Protein AF-A0A811UBN7-F1 (afdb_monomer_lite)

Structure (mmCIF, N/CA/C/O backbone):
data_AF-A0A811UBN7-F1
#
_entry.id   AF-A0A811UBN7-F1
#
loop_
_atom_site.group_PDB
_atom_site.id
_atom_site.type_symbol
_atom_site.label_atom_id
_atom_site.label_alt_id
_atom_site.label_comp_id
_atom_site.label_asym_id
_atom_site.label_entity_id
_atom_site.label_seq_id
_atom_site.pdbx_PDB_ins_code
_atom_site.Cartn_x
_atom_site.Cartn_y
_atom_site.Cartn_z
_atom_site.occupancy
_atom_site.B_iso_or_equiv
_atom_site.auth_seq_id
_atom_site.auth_comp_id
_atom_site.auth_asym_id
_atom_site.auth_atom_id
_atom_site.pdbx_PDB_model_num
ATOM 1 N N . MET A 1 1 ? 24.253 -2.914 -34.492 1.00 40.72 1 MET A N 1
ATOM 2 C CA . MET A 1 1 ? 24.224 -1.951 -33.372 1.00 40.72 1 MET A CA 1
ATOM 3 C C . MET A 1 1 ? 22.859 -1.283 -33.418 1.00 40.72 1 MET A C 1
ATOM 5 O O . MET A 1 1 ? 22.577 -0.615 -34.401 1.00 40.72 1 MET A O 1
ATOM 9 N N . ILE A 1 2 ? 21.964 -1.591 -32.477 1.00 51.06 2 ILE A N 1
ATOM 10 C CA . ILE A 1 2 ? 20.629 -0.973 -32.440 1.00 51.06 2 ILE A CA 1
ATOM 11 C C . ILE A 1 2 ? 20.804 0.395 -31.781 1.00 51.06 2 ILE A C 1
ATOM 13 O O . ILE A 1 2 ? 21.194 0.463 -30.619 1.00 51.06 2 ILE A O 1
ATOM 17 N N . PHE A 1 3 ? 20.575 1.473 -32.530 1.00 55.91 3 PHE A N 1
ATOM 18 C CA . PHE A 1 3 ? 20.553 2.825 -31.979 1.00 55.91 3 PHE A CA 1
ATOM 19 C C . PHE A 1 3 ? 19.233 3.009 -31.228 1.00 55.91 3 PHE A C 1
ATOM 21 O O . PHE A 1 3 ? 18.173 3.148 -31.834 1.00 55.91 3 PHE A O 1
ATOM 28 N N . VAL A 1 4 ? 19.292 2.937 -29.902 1.00 64.94 4 VAL A N 1
ATOM 29 C CA . VAL A 1 4 ? 18.166 3.270 -29.028 1.00 64.94 4 VAL A CA 1
ATOM 30 C C . VAL A 1 4 ? 18.134 4.793 -28.915 1.00 64.94 4 VAL A C 1
ATOM 32 O O . VAL A 1 4 ? 19.138 5.390 -28.539 1.00 64.94 4 VAL A O 1
ATOM 35 N N . SER A 1 5 ? 17.021 5.434 -29.279 1.00 78.81 5 SER A N 1
ATOM 36 C CA . SER A 1 5 ? 16.855 6.874 -29.059 1.00 78.81 5 SER A CA 1
ATOM 37 C C . SER A 1 5 ? 16.826 7.185 -27.559 1.00 78.81 5 SER A C 1
ATOM 39 O O . SER A 1 5 ? 16.357 6.368 -26.765 1.00 78.81 5 SER A O 1
ATOM 41 N N . ASP A 1 6 ? 17.246 8.387 -27.161 1.00 76.81 6 ASP A N 1
ATOM 42 C CA . ASP A 1 6 ? 17.229 8.812 -25.750 1.00 76.81 6 ASP A CA 1
ATOM 43 C C . ASP A 1 6 ? 15.834 8.684 -25.108 1.00 76.81 6 ASP A C 1
ATOM 45 O O . ASP A 1 6 ? 15.702 8.337 -23.934 1.00 76.81 6 ASP A O 1
ATOM 49 N N . SER A 1 7 ? 14.773 8.874 -25.900 1.00 78.06 7 SER A N 1
ATOM 50 C CA . SER A 1 7 ? 13.384 8.656 -25.482 1.00 78.06 7 SER A CA 1
ATOM 51 C C . SER A 1 7 ? 13.083 7.201 -25.108 1.00 78.06 7 SER A C 1
ATOM 53 O O . SER A 1 7 ? 12.409 6.946 -24.109 1.00 78.06 7 SER A O 1
ATOM 55 N N . ASN A 1 8 ? 13.605 6.241 -25.873 1.00 84.12 8 ASN A N 1
ATOM 56 C CA . ASN A 1 8 ? 13.427 4.817 -25.605 1.00 84.12 8 ASN A CA 1
ATOM 57 C C . ASN A 1 8 ? 14.205 4.408 -24.350 1.00 84.12 8 ASN A C 1
ATOM 59 O O . ASN A 1 8 ? 13.696 3.636 -23.538 1.00 84.12 8 ASN A O 1
ATOM 63 N N . LEU A 1 9 ? 15.400 4.974 -24.150 1.00 87.69 9 LEU A N 1
ATOM 64 C CA . LEU A 1 9 ? 16.196 4.731 -22.950 1.00 87.69 9 LEU A CA 1
ATOM 65 C C . LEU A 1 9 ? 15.489 5.253 -21.688 1.00 87.69 9 LEU A C 1
ATOM 67 O O . LEU A 1 9 ? 15.411 4.533 -20.693 1.00 87.69 9 LEU A O 1
ATOM 71 N N . LEU A 1 10 ? 14.912 6.459 -21.738 1.00 88.62 10 LEU A N 1
ATOM 72 C CA . LEU A 1 10 ? 14.117 7.006 -20.634 1.00 88.62 10 LEU A CA 1
ATOM 73 C C . LEU A 1 10 ? 12.877 6.146 -20.347 1.00 88.62 10 LEU A C 1
ATOM 75 O O . LEU A 1 10 ? 12.602 5.833 -19.189 1.00 88.62 10 LEU A O 1
ATOM 79 N N . GLY A 1 11 ? 12.152 5.722 -21.386 1.00 88.44 11 GLY A N 1
ATOM 80 C CA . GLY A 1 11 ? 11.001 4.827 -21.241 1.00 88.44 11 GLY A CA 1
ATOM 81 C C . GLY A 1 11 ? 11.372 3.511 -20.552 1.00 88.44 11 GLY A C 1
ATOM 82 O O . GLY A 1 11 ? 10.707 3.101 -19.601 1.00 88.44 11 GLY A O 1
ATOM 83 N N . MET A 1 12 ? 12.486 2.893 -20.956 1.00 92.00 12 MET A N 1
ATOM 84 C CA . MET A 1 12 ? 13.009 1.683 -20.315 1.00 92.00 12 MET A CA 1
ATOM 85 C C . MET A 1 12 ? 13.382 1.916 -18.849 1.00 92.00 12 MET A C 1
ATOM 87 O O . MET A 1 12 ? 13.032 1.102 -18.000 1.00 92.00 12 MET A O 1
ATOM 91 N N . GLN A 1 13 ? 14.042 3.029 -18.523 1.00 90.94 13 GLN A N 1
ATOM 92 C CA . GLN A 1 13 ? 14.375 3.362 -17.133 1.00 90.94 13 GLN A CA 1
ATOM 93 C C . GLN A 1 13 ? 13.121 3.537 -16.268 1.00 90.94 13 GLN A C 1
ATOM 95 O O . GLN A 1 13 ? 13.092 3.080 -15.125 1.00 90.94 13 GLN A O 1
ATOM 100 N N . ILE A 1 14 ? 12.072 4.166 -16.812 1.00 88.50 14 ILE A N 1
ATOM 101 C CA . ILE A 1 14 ? 10.784 4.331 -16.127 1.00 88.50 14 ILE A CA 1
ATOM 102 C C . ILE A 1 14 ? 10.096 2.980 -15.906 1.00 88.50 14 ILE A C 1
ATOM 104 O O . ILE A 1 14 ? 9.519 2.769 -14.843 1.00 88.50 14 ILE A O 1
ATOM 108 N N . LEU A 1 15 ? 10.163 2.065 -16.871 1.00 89.69 15 LEU A N 1
ATOM 109 C CA . LEU A 1 15 ? 9.613 0.719 -16.713 1.00 89.69 15 LEU A CA 1
ATOM 110 C C . LEU A 1 15 ? 10.376 -0.063 -15.640 1.00 89.69 15 LEU A C 1
ATOM 112 O O . LEU A 1 15 ? 9.769 -0.536 -14.684 1.00 89.69 15 LEU A O 1
ATOM 116 N N . ILE A 1 16 ? 11.706 -0.128 -15.751 1.00 92.62 16 ILE A N 1
ATOM 117 C CA . ILE A 1 16 ? 12.562 -0.907 -14.845 1.00 92.62 16 ILE A CA 1
ATOM 118 C C . ILE A 1 16 ? 12.393 -0.453 -13.392 1.00 92.62 16 ILE A C 1
ATOM 120 O O . ILE A 1 16 ? 12.279 -1.291 -12.504 1.00 92.62 16 ILE A O 1
ATOM 124 N N . ARG A 1 17 ? 12.319 0.859 -13.124 1.00 91.38 17 ARG A N 1
ATOM 125 C CA . ARG A 1 17 ? 12.164 1.353 -11.743 1.00 91.38 17 ARG A CA 1
ATOM 126 C C . ARG A 1 17 ? 10.806 1.027 -11.110 1.00 91.38 17 ARG A C 1
ATOM 128 O O . ARG A 1 17 ? 10.686 1.146 -9.894 1.00 91.38 17 ARG A O 1
ATOM 135 N N . ASN A 1 18 ? 9.797 0.693 -11.913 1.00 90.88 18 ASN A N 1
ATOM 136 C CA . ASN A 1 18 ? 8.452 0.353 -11.448 1.00 90.88 18 ASN A CA 1
ATOM 137 C C . ASN A 1 18 ? 8.215 -1.162 -11.383 1.00 90.88 18 ASN A C 1
ATOM 139 O O . ASN A 1 18 ? 7.150 -1.574 -10.934 1.00 90.88 18 ASN A O 1
ATOM 143 N N . LEU A 1 19 ? 9.177 -1.988 -11.813 1.00 92.75 19 LEU A N 1
ATOM 144 C CA . LEU A 1 19 ? 9.099 -3.429 -11.602 1.00 92.75 19 LEU A CA 1
ATOM 145 C C . LEU A 1 19 ? 9.120 -3.732 -10.105 1.00 92.75 19 LEU A C 1
ATOM 147 O O . LEU A 1 19 ? 9.940 -3.178 -9.367 1.00 92.75 19 LEU A O 1
ATOM 151 N N . GLY A 1 20 ? 8.207 -4.604 -9.687 1.00 91.19 20 GLY A N 1
ATOM 152 C CA . GLY A 1 20 ? 8.108 -5.055 -8.309 1.00 91.19 20 GLY A CA 1
ATOM 153 C C . GLY A 1 20 ? 9.344 -5.829 -7.861 1.00 91.19 20 GLY A C 1
ATOM 154 O O . GLY A 1 20 ? 10.027 -6.478 -8.654 1.00 91.19 20 GLY A O 1
ATOM 155 N N . ASP A 1 21 ? 9.617 -5.771 -6.564 1.00 93.19 21 ASP A N 1
ATOM 156 C CA . ASP A 1 21 ? 10.656 -6.565 -5.921 1.00 93.19 21 ASP A CA 1
ATOM 157 C C . ASP A 1 21 ? 10.187 -8.013 -5.711 1.00 93.19 21 ASP A C 1
ATOM 159 O O . ASP A 1 21 ? 9.491 -8.338 -4.745 1.00 93.19 21 ASP A O 1
ATOM 163 N N . GLU A 1 22 ? 10.577 -8.903 -6.625 1.00 91.81 22 GLU A N 1
ATOM 164 C CA . GLU A 1 22 ? 10.198 -10.320 -6.582 1.00 91.81 22 GLU A CA 1
ATOM 165 C C . GLU A 1 22 ? 10.616 -11.019 -5.281 1.00 91.81 22 GLU A C 1
ATOM 167 O O . GLU A 1 22 ? 9.946 -11.958 -4.849 1.00 91.81 22 GLU A O 1
ATOM 172 N N . THR A 1 23 ? 11.669 -10.546 -4.603 1.00 94.31 23 THR A N 1
ATOM 173 C CA . THR A 1 23 ? 12.127 -11.143 -3.337 1.00 94.31 23 THR A CA 1
ATOM 174 C C . THR A 1 23 ? 11.122 -10.952 -2.199 1.00 94.31 23 THR A C 1
ATOM 176 O O . THR A 1 23 ? 11.139 -11.707 -1.226 1.00 94.31 23 THR A O 1
ATOM 179 N N . ARG A 1 24 ? 10.206 -9.988 -2.351 1.00 93.81 24 ARG A N 1
ATOM 180 C CA . ARG A 1 24 ? 9.177 -9.605 -1.375 1.00 93.81 24 ARG A CA 1
ATOM 181 C C . ARG A 1 24 ? 7.758 -9.833 -1.892 1.00 93.81 24 ARG A C 1
ATOM 183 O O . ARG A 1 24 ? 6.794 -9.371 -1.290 1.00 93.81 24 ARG A O 1
ATOM 190 N N . CYS A 1 25 ? 7.596 -10.583 -2.985 1.00 90.25 25 CYS A N 1
ATOM 191 C CA . CYS A 1 25 ? 6.304 -10.768 -3.660 1.00 90.25 25 CYS A CA 1
ATOM 192 C C . CYS A 1 25 ? 5.214 -11.440 -2.801 1.00 90.25 25 CYS A C 1
ATOM 194 O O . CYS A 1 25 ? 4.029 -11.348 -3.125 1.00 90.25 25 CYS A O 1
ATOM 196 N N . ASN A 1 26 ? 5.592 -12.112 -1.711 1.00 91.44 26 ASN A N 1
ATOM 197 C CA . ASN A 1 26 ? 4.655 -12.747 -0.782 1.00 91.44 26 ASN A CA 1
ATOM 198 C C . ASN A 1 26 ? 4.147 -11.794 0.313 1.00 91.44 26 ASN A C 1
ATOM 200 O O . ASN A 1 26 ? 3.211 -12.139 1.033 1.00 91.44 26 ASN A O 1
ATOM 204 N N . GLU A 1 27 ? 4.743 -10.609 0.454 1.00 95.25 27 GLU A N 1
ATOM 205 C CA . 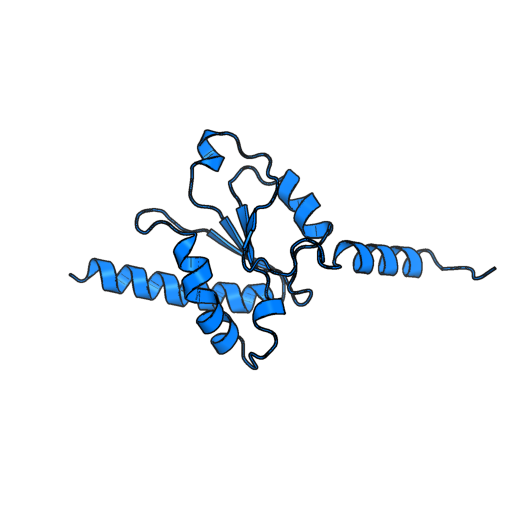GLU A 1 27 ? 4.341 -9.620 1.449 1.00 95.25 27 GLU A CA 1
ATOM 206 C C . GLU A 1 27 ? 3.151 -8.802 0.930 1.00 95.25 27 GLU A C 1
ATOM 208 O O . GLU A 1 27 ? 3.179 -8.266 -0.174 1.00 95.25 27 GLU A O 1
ATOM 213 N N . ILE A 1 28 ? 2.088 -8.687 1.731 1.00 96.56 28 ILE A N 1
ATOM 214 C CA . ILE A 1 28 ? 0.947 -7.807 1.415 1.00 96.56 28 ILE A CA 1
ATOM 215 C C . ILE A 1 28 ? 1.299 -6.348 1.715 1.00 96.56 28 ILE A C 1
ATOM 217 O O . ILE A 1 28 ? 0.860 -5.440 1.015 1.00 96.56 28 ILE A O 1
ATOM 221 N N . MET A 1 29 ? 2.101 -6.124 2.751 1.00 97.12 29 MET A N 1
ATOM 222 C CA . MET A 1 29 ? 2.508 -4.808 3.214 1.00 97.12 29 MET A CA 1
ATOM 223 C C . MET A 1 29 ? 4.029 -4.778 3.308 1.00 97.12 29 MET A C 1
ATOM 225 O O . MET A 1 29 ? 4.620 -5.589 4.015 1.00 97.12 29 MET A O 1
ATOM 229 N N . ILE A 1 30 ? 4.657 -3.847 2.598 1.00 97.44 30 ILE A N 1
ATOM 230 C CA . ILE A 1 30 ? 6.111 -3.699 2.580 1.00 97.44 30 ILE A CA 1
ATOM 231 C C . ILE A 1 30 ? 6.500 -2.456 3.392 1.00 97.44 30 ILE A C 1
ATOM 233 O O . ILE A 1 30 ? 6.182 -1.344 2.966 1.00 97.44 30 ILE A O 1
ATOM 237 N N . PRO A 1 31 ? 7.226 -2.583 4.521 1.00 97.19 31 PRO A N 1
ATOM 238 C CA . PRO A 1 31 ? 7.869 -1.433 5.148 1.00 97.19 31 PRO A CA 1
ATOM 239 C C . PRO A 1 31 ? 8.931 -0.831 4.229 1.00 97.19 31 PRO A C 1
ATOM 241 O O . PRO A 1 31 ? 9.805 -1.539 3.708 1.00 97.19 31 PRO A O 1
ATOM 244 N N . LEU A 1 32 ? 8.857 0.487 4.042 1.00 97.75 32 LEU A N 1
ATOM 245 C CA . LEU A 1 32 ? 9.857 1.250 3.308 1.00 97.75 32 LEU A CA 1
ATOM 246 C C . LEU A 1 32 ? 11.014 1.633 4.232 1.00 97.75 32 LEU A C 1
ATOM 248 O O . LEU A 1 32 ? 10.832 1.937 5.411 1.00 97.75 32 LEU A O 1
ATOM 252 N N . LYS A 1 33 ? 12.225 1.701 3.673 1.00 97.31 33 LYS A N 1
ATOM 253 C CA . LYS A 1 33 ? 13.346 2.349 4.355 1.00 97.31 33 LYS A CA 1
ATOM 254 C C . LYS A 1 33 ? 13.138 3.862 4.303 1.00 97.31 33 LYS A C 1
ATOM 256 O O . LYS A 1 33 ? 13.270 4.455 3.235 1.00 97.31 33 LYS A O 1
ATOM 261 N N . THR A 1 34 ? 12.822 4.464 5.445 1.00 98.06 34 THR A N 1
ATOM 262 C CA . THR A 1 34 ? 12.523 5.898 5.568 1.00 98.06 34 THR A CA 1
ATOM 263 C C . THR A 1 34 ? 13.653 6.679 6.242 1.00 98.06 34 THR A C 1
ATOM 265 O O . THR A 1 34 ? 14.580 6.091 6.796 1.00 98.06 34 THR A O 1
ATOM 268 N N . SER A 1 35 ? 13.574 8.011 6.189 1.00 97.69 35 SER A N 1
ATOM 269 C CA . SER A 1 35 ? 14.407 8.941 6.972 1.00 97.69 35 SER A CA 1
ATOM 270 C C . SER A 1 35 ? 13.784 9.283 8.335 1.00 97.69 35 SER A C 1
ATOM 272 O O . SER A 1 35 ? 14.160 10.266 8.971 1.00 97.69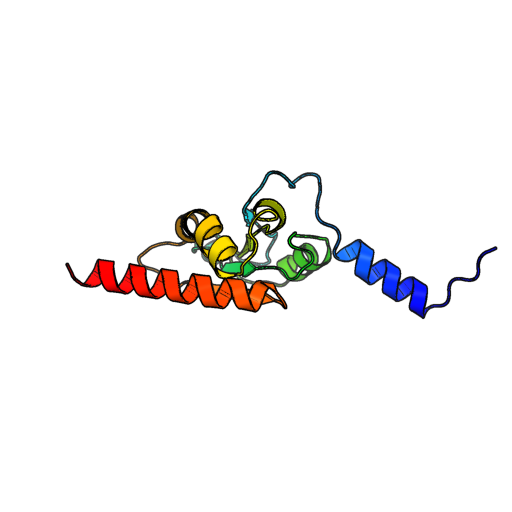 35 SER A O 1
ATOM 274 N N . ALA A 1 36 ? 12.800 8.505 8.792 1.00 97.12 36 ALA A N 1
ATOM 275 C CA . ALA A 1 36 ? 12.173 8.708 10.089 1.00 97.12 36 ALA A CA 1
ATOM 276 C C . ALA A 1 36 ? 13.162 8.453 11.240 1.00 97.12 36 ALA A C 1
ATOM 278 O O . ALA A 1 36 ? 13.900 7.468 11.239 1.00 97.12 36 ALA A O 1
ATOM 279 N N . ASP A 1 37 ? 13.143 9.326 12.246 1.00 97.00 37 ASP A N 1
ATOM 280 C CA . ASP A 1 37 ? 13.848 9.089 13.505 1.00 97.00 37 ASP A CA 1
ATOM 281 C C . ASP A 1 37 ? 13.158 7.999 14.350 1.00 97.00 37 ASP A C 1
ATOM 283 O O . ASP A 1 37 ? 12.057 7.534 14.043 1.00 97.00 37 ASP A O 1
ATOM 287 N N . ALA A 1 38 ? 13.800 7.591 15.449 1.00 95.62 38 ALA A N 1
ATOM 288 C CA . ALA A 1 38 ? 13.283 6.544 16.331 1.00 95.62 38 ALA A CA 1
ATOM 289 C C . ALA A 1 38 ? 11.884 6.862 16.889 1.00 95.62 38 ALA A C 1
ATOM 291 O O . ALA A 1 38 ? 11.050 5.964 17.018 1.00 95.62 38 ALA A O 1
ATOM 292 N N . THR A 1 39 ? 11.605 8.134 17.187 1.00 94.94 39 THR A N 1
ATOM 293 C CA . THR A 1 39 ? 10.296 8.561 17.688 1.00 94.94 39 THR A CA 1
ATOM 294 C C . THR A 1 39 ? 9.225 8.313 16.634 1.00 94.94 39 THR A C 1
ATOM 296 O O . THR A 1 39 ? 8.211 7.678 16.919 1.00 94.94 39 THR A O 1
ATOM 299 N N . LYS A 1 40 ? 9.455 8.733 15.392 1.00 94.06 40 LYS A N 1
ATOM 300 C CA . LYS A 1 40 ? 8.490 8.569 14.303 1.00 94.06 40 LYS A CA 1
ATOM 301 C C . LYS A 1 40 ? 8.386 7.138 13.789 1.00 94.06 40 LYS A C 1
ATOM 303 O O . LYS A 1 40 ? 7.317 6.766 13.319 1.00 94.06 40 LYS A O 1
ATOM 308 N N . LEU A 1 41 ? 9.439 6.332 13.918 1.00 93.75 41 LEU A N 1
ATOM 309 C CA . LEU A 1 41 ? 9.393 4.888 13.661 1.00 93.75 41 LEU A CA 1
ATOM 310 C C . LEU A 1 41 ? 8.494 4.141 14.659 1.00 93.75 41 LEU A C 1
ATOM 312 O O . LEU A 1 41 ? 7.904 3.129 14.300 1.00 93.75 41 LEU A O 1
ATOM 316 N N . SER A 1 42 ? 8.344 4.649 15.888 1.00 90.88 42 SER A N 1
ATOM 317 C CA . SER A 1 42 ? 7.450 4.055 16.898 1.00 90.88 42 SER A CA 1
ATOM 318 C C . SER A 1 42 ? 5.957 4.369 16.687 1.00 90.88 42 SER A C 1
ATOM 320 O O . SER A 1 42 ? 5.082 3.737 17.296 1.00 90.88 42 SER A O 1
ATOM 322 N N . MET A 1 43 ? 5.657 5.338 15.817 1.00 91.25 43 MET A N 1
ATOM 323 C CA . MET A 1 43 ? 4.293 5.727 15.460 1.00 91.25 43 MET A CA 1
ATOM 324 C C . MET A 1 43 ? 3.696 4.758 14.426 1.00 91.25 43 MET A C 1
ATOM 326 O O . MET A 1 43 ? 4.449 4.105 13.693 1.00 91.25 43 MET A O 1
ATOM 330 N N . PRO A 1 44 ? 2.353 4.656 14.341 1.00 93.19 44 PRO A N 1
ATOM 331 C CA . PRO A 1 44 ? 1.704 3.923 13.257 1.00 93.19 44 PRO A CA 1
ATOM 332 C C . PRO A 1 44 ? 2.218 4.386 11.885 1.00 93.19 44 PRO A C 1
ATOM 334 O O . PRO A 1 44 ? 2.460 5.586 11.708 1.00 93.19 44 PRO A O 1
ATOM 337 N N . PRO A 1 45 ? 2.409 3.466 10.929 1.00 96.75 45 PRO A N 1
ATOM 338 C CA . PRO A 1 45 ? 2.900 3.810 9.610 1.00 96.75 45 PRO A CA 1
ATOM 339 C C . PRO A 1 45 ? 1.857 4.597 8.811 1.00 96.75 45 PRO A C 1
ATOM 341 O O . PRO A 1 45 ? 0.653 4.352 8.891 1.00 96.75 45 PRO A O 1
ATOM 344 N N . ASN A 1 46 ? 2.340 5.498 7.962 1.00 96.69 46 ASN A N 1
ATOM 345 C CA . ASN A 1 46 ? 1.586 5.947 6.801 1.00 96.69 46 ASN A CA 1
ATOM 346 C C . ASN A 1 46 ? 1.426 4.763 5.839 1.00 96.69 46 ASN A C 1
ATOM 348 O O . ASN A 1 46 ? 2.374 4.000 5.647 1.00 96.69 46 ASN A O 1
ATOM 352 N N . ILE A 1 47 ? 0.274 4.640 5.187 1.00 98.31 47 ILE A N 1
ATOM 353 C CA . ILE A 1 47 ? 0.025 3.583 4.204 1.00 98.31 47 ILE A CA 1
ATOM 354 C C . ILE A 1 47 ? -0.001 4.193 2.805 1.00 98.31 47 ILE A C 1
ATOM 356 O O . ILE A 1 47 ? -0.862 5.012 2.485 1.00 98.31 47 ILE A O 1
ATOM 360 N N . ILE A 1 48 ? 0.947 3.793 1.963 1.00 98.44 48 ILE A N 1
ATOM 361 C CA . ILE A 1 48 ? 0.977 4.132 0.540 1.00 98.44 48 ILE A CA 1
ATOM 362 C C . ILE A 1 48 ? 0.256 3.043 -0.251 1.00 98.44 48 ILE A C 1
ATOM 364 O O . ILE A 1 48 ? 0.459 1.853 -0.013 1.00 98.44 48 ILE A O 1
ATOM 368 N N . ILE A 1 49 ? -0.544 3.454 -1.232 1.00 98.31 49 ILE A N 1
ATOM 369 C CA . ILE A 1 49 ? -1.178 2.564 -2.202 1.00 98.31 49 ILE A CA 1
ATOM 370 C C . ILE A 1 49 ? -0.645 2.905 -3.601 1.00 98.31 49 ILE A C 1
ATOM 372 O O . ILE A 1 49 ? -0.876 4.028 -4.073 1.00 98.31 49 ILE A O 1
ATOM 376 N N . PRO A 1 50 ? 0.087 1.976 -4.246 1.00 97.31 50 PRO A N 1
ATOM 377 C CA . PRO A 1 50 ? 0.715 2.202 -5.541 1.00 97.31 50 PRO A CA 1
ATOM 378 C C . PRO A 1 50 ? -0.320 2.326 -6.661 1.00 97.31 50 PRO A C 1
ATOM 380 O O . PRO A 1 50 ? -1.508 2.057 -6.480 1.00 97.31 50 PRO A O 1
ATOM 383 N N . GLY A 1 51 ? 0.153 2.725 -7.838 1.00 95.75 51 GLY A N 1
ATOM 384 C CA . GLY A 1 51 ? -0.648 2.770 -9.051 1.00 95.75 51 GLY A CA 1
ATOM 385 C C . GLY A 1 51 ? -0.905 1.382 -9.638 1.00 95.75 51 GLY A C 1
ATOM 386 O O . GLY A 1 51 ? -0.902 0.365 -8.946 1.00 95.75 51 GLY A O 1
ATOM 387 N N . LEU A 1 52 ? -1.130 1.346 -10.953 1.00 93.19 52 LEU A N 1
ATOM 388 C CA . LEU A 1 52 ? -1.406 0.114 -11.702 1.00 93.19 52 LEU A CA 1
ATOM 389 C C . LEU A 1 52 ? -0.251 -0.895 -11.631 1.00 93.19 52 LEU A C 1
ATOM 391 O O . LEU A 1 52 ? -0.498 -2.092 -11.730 1.00 93.19 52 LEU A O 1
ATOM 395 N N . GLU A 1 53 ? 0.987 -0.442 -11.419 1.00 92.94 53 GLU A N 1
ATOM 396 C CA . GLU A 1 53 ? 2.125 -1.331 -11.170 1.00 92.94 53 GLU A CA 1
ATOM 397 C C . GLU A 1 53 ? 1.877 -2.286 -9.993 1.00 92.94 53 GLU A C 1
ATOM 399 O O . GLU A 1 53 ? 2.467 -3.364 -9.931 1.00 92.94 53 GLU A O 1
ATOM 404 N N . GLY A 1 54 ? 1.004 -1.884 -9.061 1.00 94.81 54 GLY A N 1
ATOM 405 C CA . GLY A 1 54 ? 0.461 -2.720 -8.001 1.00 94.81 54 GLY A CA 1
ATOM 406 C C . GLY A 1 54 ? 1.488 -3.253 -7.007 1.00 94.81 54 GLY A C 1
ATOM 407 O O . GLY A 1 54 ? 1.135 -4.058 -6.153 1.00 94.81 54 GLY A O 1
ATOM 408 N N . THR A 1 55 ? 2.744 -2.830 -7.101 1.00 95.38 55 THR A N 1
ATOM 409 C CA . THR A 1 55 ? 3.863 -3.372 -6.334 1.00 95.38 55 THR A CA 1
ATOM 410 C C . THR A 1 55 ? 4.857 -2.276 -5.970 1.00 95.38 55 THR A C 1
ATOM 412 O O . THR A 1 55 ? 4.892 -1.202 -6.575 1.00 95.38 55 THR A O 1
ATOM 415 N N . ALA A 1 56 ? 5.676 -2.535 -4.954 1.00 95.69 56 ALA A N 1
ATOM 416 C CA . ALA A 1 56 ? 6.808 -1.685 -4.630 1.00 95.69 56 ALA A CA 1
ATOM 417 C C . ALA A 1 56 ? 8.000 -2.041 -5.523 1.00 95.69 56 ALA A C 1
ATOM 419 O O . ALA A 1 56 ? 8.546 -3.139 -5.433 1.00 95.69 56 ALA A O 1
ATOM 420 N N . GLY A 1 57 ? 8.407 -1.089 -6.360 1.00 94.56 57 GLY A N 1
ATOM 421 C CA . GLY A 1 57 ? 9.658 -1.136 -7.110 1.00 94.56 57 GLY A CA 1
ATOM 422 C C . GLY A 1 57 ? 10.669 -0.103 -6.622 1.00 94.56 57 GLY A C 1
ATOM 423 O O . GLY A 1 57 ? 10.450 0.620 -5.642 1.00 94.56 57 GLY A O 1
ATOM 424 N N . GLN A 1 58 ? 11.767 0.036 -7.365 1.00 96.00 58 GLN A N 1
ATOM 425 C CA . GLN A 1 58 ? 12.836 0.988 -7.053 1.00 96.00 58 GLN A CA 1
ATOM 426 C C . GLN A 1 58 ? 12.337 2.437 -6.916 1.00 96.00 58 GLN A C 1
ATOM 428 O O . GLN A 1 58 ? 12.878 3.198 -6.115 1.00 96.00 58 GLN A O 1
ATOM 433 N N . ALA A 1 59 ? 11.299 2.830 -7.662 1.00 95.00 59 ALA A N 1
ATOM 434 C CA . ALA A 1 59 ? 10.678 4.147 -7.539 1.00 95.00 59 ALA A CA 1
ATOM 435 C C . ALA A 1 59 ? 10.167 4.404 -6.112 1.00 95.00 59 ALA A C 1
ATOM 437 O O . ALA A 1 59 ? 10.513 5.419 -5.506 1.00 95.00 59 ALA A O 1
ATOM 438 N N . TRP A 1 60 ? 9.415 3.456 -5.551 1.00 97.00 60 TRP A N 1
ATOM 439 C CA . TRP A 1 60 ? 8.865 3.551 -4.200 1.00 97.00 60 TRP A CA 1
ATOM 440 C C . TRP A 1 60 ? 9.945 3.454 -3.126 1.00 97.00 60 TRP A C 1
ATOM 442 O O . TRP A 1 60 ? 9.910 4.210 -2.157 1.00 97.00 60 TRP A O 1
ATOM 452 N N . TYR A 1 61 ? 10.951 2.602 -3.324 1.00 97.38 61 TYR A N 1
ATOM 453 C CA . TYR A 1 61 ? 12.092 2.512 -2.412 1.00 97.38 61 TYR A CA 1
ATOM 454 C C . TYR A 1 61 ? 12.888 3.816 -2.353 1.00 97.38 61 TYR A C 1
ATOM 456 O O . TYR A 1 61 ? 13.206 4.288 -1.263 1.00 97.38 61 TYR A O 1
ATOM 464 N N . ASN A 1 62 ? 13.140 4.445 -3.503 1.00 96.56 62 ASN A N 1
ATOM 465 C CA . ASN A 1 62 ? 13.823 5.734 -3.565 1.00 96.56 62 ASN A CA 1
ATOM 466 C C . ASN A 1 62 ? 13.007 6.836 -2.881 1.00 96.56 62 ASN A C 1
ATOM 468 O O . ASN A 1 62 ? 13.558 7.578 -2.069 1.00 96.56 62 ASN A O 1
ATOM 472 N N . ILE A 1 63 ? 11.701 6.916 -3.160 1.00 95.94 63 ILE A N 1
ATOM 473 C CA . ILE A 1 63 ? 10.796 7.874 -2.506 1.00 95.94 63 ILE A CA 1
ATOM 474 C C . ILE A 1 63 ? 10.803 7.665 -0.989 1.00 95.94 63 ILE A C 1
ATOM 476 O O . ILE A 1 63 ? 10.939 8.636 -0.245 1.00 95.94 63 ILE A O 1
ATOM 480 N N . GLY A 1 64 ? 10.735 6.407 -0.540 1.00 97.00 64 GLY A N 1
ATOM 481 C CA . GLY A 1 64 ? 10.773 6.026 0.870 1.00 97.00 64 GLY A CA 1
ATOM 482 C C . GLY A 1 64 ? 11.919 6.692 1.622 1.00 97.00 64 GLY A C 1
ATOM 483 O O . GLY A 1 64 ? 11.685 7.282 2.674 1.00 97.00 64 GLY A O 1
ATOM 484 N N . THR A 1 65 ? 13.122 6.722 1.034 1.00 97.69 65 THR A N 1
ATOM 485 C CA . THR A 1 65 ? 14.310 7.306 1.681 1.00 97.69 65 THR A CA 1
ATOM 486 C C . THR A 1 65 ? 14.180 8.790 2.013 1.00 97.69 65 THR A C 1
ATOM 488 O O . THR A 1 65 ? 14.903 9.271 2.875 1.00 97.69 65 THR A O 1
ATOM 491 N N . SER A 1 66 ? 13.265 9.524 1.379 1.00 96.75 66 SER A N 1
ATOM 492 C CA . SER A 1 66 ? 13.028 10.951 1.646 1.00 96.75 66 SER A CA 1
ATOM 493 C C . SER A 1 66 ? 11.834 11.211 2.572 1.00 96.75 66 SER A C 1
ATOM 495 O O . SER A 1 66 ? 11.564 12.360 2.922 1.00 96.75 66 SER A O 1
ATOM 497 N N . ILE A 1 67 ? 11.102 10.170 2.979 1.00 97.38 67 ILE A N 1
ATOM 498 C CA . ILE A 1 67 ? 9.957 10.300 3.882 1.00 97.38 67 ILE A CA 1
ATOM 499 C C . ILE A 1 67 ? 10.453 10.334 5.328 1.00 97.38 67 ILE A C 1
ATOM 501 O O . ILE A 1 67 ? 11.204 9.467 5.761 1.00 97.38 67 ILE A O 1
ATOM 505 N N . ASN A 1 68 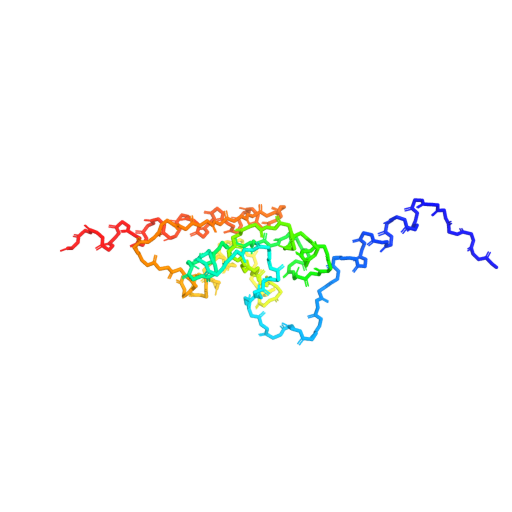? 9.995 11.318 6.101 1.00 96.69 68 ASN A N 1
ATOM 506 C CA . ASN A 1 68 ? 10.413 11.516 7.491 1.00 96.69 68 ASN A CA 1
ATOM 507 C C . ASN A 1 68 ? 9.493 10.835 8.512 1.00 96.69 68 ASN A C 1
ATOM 509 O O . ASN A 1 68 ? 9.531 11.224 9.668 1.00 96.69 68 ASN A O 1
ATOM 513 N N . ASN A 1 69 ? 8.650 9.880 8.117 1.00 95.69 69 ASN A N 1
ATOM 514 C CA . ASN A 1 69 ? 7.684 9.177 8.972 1.00 95.69 69 ASN A CA 1
ATOM 515 C C . ASN A 1 69 ? 7.720 7.668 8.687 1.00 95.69 69 ASN A C 1
ATOM 517 O O . ASN A 1 69 ? 8.030 7.278 7.560 1.00 95.69 69 ASN A O 1
ATOM 521 N N . ASN A 1 70 ? 7.358 6.832 9.670 1.00 96.56 70 ASN A N 1
ATOM 522 C CA . ASN A 1 70 ? 7.147 5.401 9.435 1.00 96.56 70 ASN A CA 1
ATOM 523 C C . ASN A 1 70 ? 6.152 5.211 8.283 1.00 96.56 70 ASN A C 1
ATOM 525 O O . ASN A 1 70 ? 5.125 5.889 8.256 1.00 96.56 70 ASN A O 1
ATOM 529 N N . THR A 1 71 ? 6.478 4.375 7.300 1.00 98.19 71 THR A N 1
ATOM 530 C CA . THR A 1 71 ? 5.685 4.263 6.072 1.00 98.19 71 THR A CA 1
ATOM 531 C C . THR A 1 71 ? 5.781 2.865 5.491 1.00 98.19 71 THR A C 1
ATOM 533 O O . THR A 1 71 ? 6.878 2.359 5.246 1.00 98.19 71 THR A O 1
ATOM 536 N N . ASN A 1 72 ? 4.619 2.303 5.184 1.00 98.19 72 ASN A N 1
ATOM 537 C CA . ASN A 1 72 ? 4.473 1.031 4.504 1.00 98.19 72 ASN A CA 1
ATOM 538 C C . ASN A 1 72 ? 3.774 1.233 3.155 1.00 98.19 72 ASN A C 1
ATOM 540 O O . ASN A 1 72 ? 3.049 2.208 2.959 1.00 98.19 72 ASN A O 1
ATOM 544 N N . ILE A 1 73 ? 3.981 0.307 2.222 1.00 98.06 73 ILE A N 1
ATOM 545 C CA . ILE A 1 73 ? 3.312 0.294 0.920 1.00 98.06 73 ILE A CA 1
ATOM 546 C C . ILE A 1 73 ? 2.544 -1.013 0.708 1.00 98.06 73 ILE A C 1
ATOM 548 O O . ILE A 1 73 ? 3.100 -2.109 0.824 1.00 98.06 73 ILE A O 1
ATOM 552 N N . LEU A 1 74 ? 1.260 -0.884 0.377 1.00 98.06 74 LEU A N 1
ATOM 553 C CA . LEU A 1 74 ? 0.359 -1.998 0.100 1.00 98.06 74 LEU A CA 1
ATOM 554 C C . LEU A 1 74 ? 0.663 -2.600 -1.278 1.00 98.06 74 LEU A C 1
ATOM 556 O O . LEU A 1 74 ? 0.756 -1.880 -2.268 1.00 98.06 74 LEU A O 1
ATOM 560 N N . GLN A 1 75 ? 0.790 -3.920 -1.354 1.00 97.38 75 GLN A N 1
ATOM 561 C CA . GLN A 1 75 ? 1.004 -4.650 -2.599 1.00 97.38 75 GLN A CA 1
ATOM 562 C C . GLN A 1 75 ? -0.342 -5.107 -3.184 1.00 97.38 75 GLN A C 1
ATOM 564 O O . GLN A 1 75 ? -0.992 -6.010 -2.656 1.00 97.38 75 GLN A O 1
ATOM 569 N N . LEU A 1 76 ? -0.779 -4.471 -4.274 1.00 96.38 76 LEU A N 1
ATOM 570 C CA . LEU A 1 76 ? -2.066 -4.734 -4.922 1.00 96.38 76 LEU A CA 1
ATOM 571 C C . LEU A 1 76 ? -2.089 -6.017 -5.762 1.00 96.38 76 LEU A C 1
ATOM 573 O O . LEU A 1 76 ? -3.169 -6.561 -5.979 1.00 96.38 76 LEU A O 1
ATOM 577 N N . HIS A 1 77 ? -0.940 -6.539 -6.212 1.00 92.50 77 HIS A N 1
ATOM 578 C CA . HIS A 1 77 ? -0.891 -7.759 -7.042 1.00 92.50 77 HIS A CA 1
ATOM 579 C C . HIS A 1 77 ? -1.510 -8.982 -6.349 1.00 92.50 77 HIS A C 1
ATOM 581 O O . HIS A 1 77 ? -2.013 -9.885 -7.012 1.00 92.50 77 HIS A O 1
ATOM 587 N N . ARG A 1 78 ? -1.528 -8.994 -5.011 1.00 89.62 78 ARG A N 1
ATOM 588 C CA . ARG A 1 78 ? -2.186 -10.018 -4.185 1.00 89.62 78 ARG A CA 1
ATOM 589 C C . ARG A 1 78 ? -3.708 -10.056 -4.351 1.00 89.62 78 ARG A C 1
ATOM 591 O O . ARG A 1 78 ? -4.316 -11.073 -4.029 1.00 89.62 78 ARG A O 1
ATOM 598 N N . PHE A 1 79 ? -4.296 -8.979 -4.864 1.00 94.44 79 PHE A N 1
ATOM 599 C CA . PHE A 1 79 ? -5.730 -8.803 -5.089 1.00 94.44 79 PHE A CA 1
ATOM 600 C C . PHE A 1 79 ? -6.062 -8.746 -6.590 1.00 94.44 79 PHE A C 1
ATOM 602 O O . PHE A 1 79 ? -7.075 -8.174 -6.977 1.00 94.44 79 PHE A O 1
ATOM 609 N N . GLY A 1 80 ? -5.208 -9.323 -7.447 1.00 92.00 80 GLY A N 1
ATOM 610 C CA . GLY A 1 80 ? -5.357 -9.273 -8.908 1.00 92.00 80 GLY A CA 1
ATOM 611 C C . GLY A 1 80 ? -6.613 -9.957 -9.463 1.00 92.00 80 GLY A C 1
ATOM 612 O O . GLY A 1 80 ? -7.024 -9.643 -10.574 1.00 92.00 80 GLY A O 1
ATOM 613 N N . GLU A 1 81 ? -7.243 -10.842 -8.685 1.00 95.19 81 GLU A N 1
ATOM 614 C CA . GLU A 1 81 ? -8.512 -11.497 -9.046 1.00 95.19 81 GLU A CA 1
ATOM 615 C C . GLU A 1 81 ? -9.740 -10.607 -8.789 1.00 95.19 81 GLU A C 1
ATOM 617 O O . GLU A 1 81 ? -10.836 -10.903 -9.262 1.00 95.19 81 GLU A O 1
ATOM 622 N N . CYS A 1 82 ? -9.583 -9.517 -8.030 1.00 97.44 82 CYS A N 1
ATOM 623 C CA . CYS A 1 82 ? -10.659 -8.564 -7.797 1.00 97.44 82 CYS A CA 1
ATOM 624 C C . CYS A 1 82 ? -10.958 -7.787 -9.083 1.00 97.44 82 CYS A C 1
ATOM 626 O O . CYS A 1 82 ? -10.066 -7.279 -9.761 1.00 97.44 82 CYS A O 1
ATOM 628 N N . THR A 1 83 ? -12.239 -7.634 -9.388 1.00 96.31 83 THR A N 1
ATOM 629 C CA . THR A 1 83 ? -12.725 -7.013 -10.626 1.00 96.31 83 THR A CA 1
ATOM 630 C C . THR A 1 83 ? -13.177 -5.569 -10.433 1.00 96.31 83 THR A C 1
ATOM 632 O O . THR A 1 83 ? -13.357 -4.834 -11.406 1.00 96.31 83 THR A O 1
ATOM 635 N N . THR A 1 84 ? -13.336 -5.128 -9.181 1.00 97.69 84 THR A N 1
ATOM 636 C CA . THR A 1 84 ? -13.719 -3.753 -8.845 1.00 97.69 84 THR A CA 1
ATOM 637 C C . THR A 1 84 ? -12.825 -3.158 -7.759 1.00 97.69 84 THR A C 1
ATOM 639 O O . THR A 1 84 ? -12.293 -3.865 -6.907 1.00 97.69 84 THR A O 1
ATOM 642 N N . VAL A 1 85 ? -12.711 -1.824 -7.732 1.00 97.50 85 VAL A N 1
ATOM 643 C CA . VAL A 1 85 ? -12.009 -1.097 -6.653 1.00 97.50 85 VAL A CA 1
ATOM 644 C C . VAL A 1 85 ? -12.587 -1.443 -5.280 1.00 97.50 85 VAL A C 1
ATOM 646 O O . VAL A 1 85 ? -11.842 -1.545 -4.309 1.00 97.50 85 VAL A O 1
ATOM 649 N N . LYS A 1 86 ? -13.908 -1.638 -5.202 1.00 97.50 86 LYS A N 1
ATOM 650 C CA . LYS A 1 86 ? -14.591 -2.020 -3.966 1.00 97.50 86 LYS A CA 1
ATOM 651 C C . LYS A 1 86 ? -14.107 -3.384 -3.471 1.00 97.50 86 LYS A C 1
ATOM 653 O O . LYS A 1 86 ? -13.736 -3.487 -2.310 1.00 97.50 86 LYS A O 1
ATOM 658 N N . GLU A 1 87 ? -14.056 -4.384 -4.349 1.00 98.38 87 GLU A N 1
ATOM 659 C CA . GLU A 1 87 ? -13.549 -5.720 -4.005 1.00 98.38 87 GLU A CA 1
ATOM 660 C C . GLU A 1 87 ? -12.087 -5.667 -3.554 1.00 98.38 87 GLU A C 1
ATOM 662 O O . GLU A 1 87 ? -11.738 -6.288 -2.555 1.00 98.38 87 GLU A O 1
ATOM 667 N N . VAL A 1 88 ? -11.245 -4.877 -4.235 1.00 98.19 88 VAL A N 1
ATOM 668 C CA . VAL A 1 88 ? -9.850 -4.666 -3.813 1.00 98.19 88 VAL A CA 1
ATOM 669 C C . VAL A 1 88 ? -9.797 -4.064 -2.406 1.00 98.19 88 VAL A C 1
ATOM 671 O O . VAL A 1 88 ? -9.067 -4.564 -1.551 1.00 98.19 88 VAL A O 1
ATOM 674 N N . ALA A 1 89 ? -10.569 -3.004 -2.144 1.00 98.12 89 ALA A N 1
ATOM 675 C CA . ALA A 1 89 ? -10.602 -2.338 -0.844 1.00 98.12 89 ALA A CA 1
ATOM 676 C C . ALA A 1 89 ? -11.092 -3.275 0.271 1.00 98.12 89 ALA A C 1
ATOM 678 O O . ALA A 1 89 ? -10.448 -3.362 1.311 1.00 98.12 89 ALA A O 1
ATOM 679 N N . GLU A 1 90 ? -12.169 -4.028 0.038 1.00 98.06 90 GLU A N 1
ATOM 680 C CA . GLU A 1 90 ? -12.690 -5.025 0.980 1.00 98.06 90 GLU A CA 1
ATOM 681 C C . GLU A 1 90 ? -11.662 -6.124 1.272 1.00 98.06 90 GLU A C 1
ATOM 683 O O . GLU A 1 90 ? -11.430 -6.455 2.434 1.00 98.06 90 GLU A O 1
ATOM 688 N N . ALA A 1 91 ? -10.989 -6.637 0.239 1.00 97.88 91 ALA A N 1
ATOM 689 C CA . ALA A 1 91 ? -9.997 -7.696 0.383 1.00 97.88 91 ALA A CA 1
ATOM 690 C C . ALA A 1 91 ? -8.736 -7.251 1.144 1.00 97.88 91 ALA A C 1
ATOM 692 O O . ALA A 1 91 ? -8.141 -8.050 1.867 1.00 97.88 91 ALA A O 1
ATOM 693 N N . CYS A 1 92 ? -8.319 -5.986 1.014 1.00 97.00 92 CYS A N 1
ATOM 694 C CA . CYS A 1 92 ? -7.138 -5.467 1.715 1.00 97.00 92 CYS A CA 1
ATOM 695 C C . CYS A 1 92 ? -7.444 -4.773 3.052 1.00 97.00 92 CYS A C 1
ATOM 697 O O . CYS A 1 92 ? -6.510 -4.465 3.795 1.00 97.00 92 CYS A O 1
ATOM 699 N N . PHE A 1 93 ? -8.718 -4.550 3.390 1.00 97.31 93 PHE A N 1
ATOM 700 C CA . PHE A 1 93 ? -9.118 -3.732 4.536 1.00 97.31 93 PHE A CA 1
ATOM 701 C C . PHE A 1 93 ? -8.532 -4.209 5.866 1.00 97.31 93 PHE A C 1
ATOM 703 O O . PHE A 1 93 ? -7.920 -3.415 6.577 1.00 97.31 93 PHE A O 1
ATOM 710 N N . GLU A 1 94 ? -8.655 -5.497 6.192 1.00 95.94 94 GLU A N 1
ATOM 711 C CA . GLU A 1 94 ? -8.151 -6.024 7.469 1.00 95.94 94 GLU A CA 1
ATOM 712 C C . GLU A 1 94 ? -6.620 -5.962 7.557 1.00 95.94 94 GLU A C 1
ATOM 714 O O . GLU A 1 94 ? -6.074 -5.694 8.626 1.00 95.94 94 GLU A O 1
ATOM 719 N N . HIS A 1 95 ? -5.917 -6.112 6.429 1.00 96.50 95 HIS A N 1
ATOM 720 C CA . HIS A 1 95 ? -4.464 -5.939 6.379 1.00 96.50 95 HIS A CA 1
ATOM 721 C C . HIS A 1 95 ? -4.057 -4.489 6.651 1.00 96.50 95 HIS A C 1
ATOM 723 O O . HIS A 1 95 ? -3.132 -4.247 7.416 1.00 96.50 95 HIS A O 1
ATOM 729 N N . VAL A 1 96 ? -4.766 -3.520 6.066 1.00 96.56 96 VAL A N 1
ATOM 730 C CA . VAL A 1 96 ? -4.518 -2.092 6.313 1.00 96.56 96 VAL A CA 1
ATOM 731 C C . VAL A 1 96 ? -4.860 -1.726 7.754 1.00 96.56 96 VAL A C 1
ATOM 733 O O . VAL A 1 96 ? -4.074 -1.072 8.430 1.00 96.56 96 VAL A O 1
ATOM 736 N N . LYS A 1 97 ? -6.012 -2.174 8.255 1.00 94.69 97 LYS A N 1
ATOM 737 C CA . LYS A 1 97 ? -6.477 -1.895 9.616 1.00 94.69 97 LYS A CA 1
ATOM 738 C C . LYS A 1 97 ? -5.526 -2.444 10.681 1.00 94.69 97 LYS A C 1
ATOM 740 O O . LYS A 1 97 ? -5.329 -1.772 11.687 1.00 94.69 97 LYS A O 1
ATOM 745 N N . ALA A 1 98 ? -4.919 -3.611 10.455 1.00 94.19 98 ALA A N 1
ATOM 746 C CA . ALA A 1 98 ? -3.952 -4.212 11.374 1.00 94.19 98 ALA A CA 1
ATOM 747 C C . ALA A 1 98 ? -2.675 -3.370 11.567 1.00 94.19 98 ALA A C 1
ATOM 749 O O . ALA A 1 98 ? -2.059 -3.433 12.630 1.00 94.19 98 ALA A O 1
ATOM 750 N N . GLU A 1 99 ? -2.295 -2.561 10.575 1.00 94.38 99 GLU A N 1
ATOM 751 C CA . GLU A 1 99 ? -1.148 -1.646 10.665 1.00 94.38 99 GLU A CA 1
ATOM 75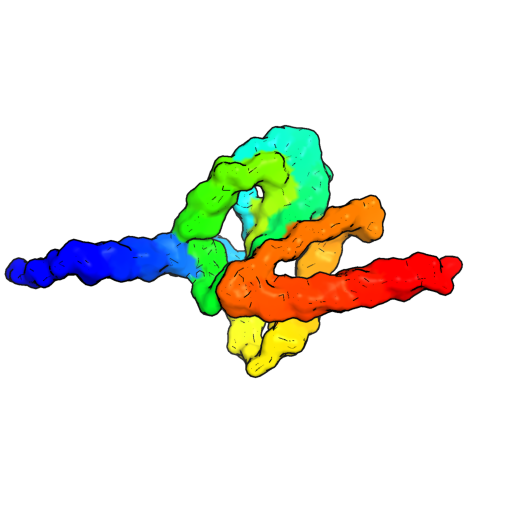2 C C . GLU A 1 99 ? -1.477 -0.363 11.446 1.00 94.38 99 GLU A C 1
ATOM 754 O O . GLU A 1 99 ? -0.589 0.330 11.947 1.00 94.38 99 GLU A O 1
ATOM 759 N N . LEU A 1 100 ? -2.761 -0.023 11.554 1.00 91.19 100 LEU A N 1
ATOM 760 C CA . LEU A 1 100 ? -3.228 1.207 12.178 1.00 91.19 100 LEU A CA 1
ATOM 761 C C . LEU A 1 100 ? -3.546 0.988 13.664 1.00 91.19 100 LEU A C 1
ATOM 763 O O . LEU A 1 100 ? -3.879 -0.106 14.113 1.00 91.19 100 LEU A O 1
ATOM 767 N N . LYS A 1 101 ? -3.472 2.062 14.458 1.00 82.25 101 LYS A N 1
ATOM 768 C CA . LYS A 1 101 ? -3.878 2.052 15.874 1.00 82.25 101 LYS A CA 1
ATOM 769 C C . LYS A 1 101 ? -5.177 2.833 16.038 1.00 82.25 101 LYS A C 1
ATOM 771 O O . LYS A 1 101 ? -5.261 3.966 15.578 1.00 82.25 101 LYS A O 1
ATOM 776 N N . SER A 1 102 ? -6.144 2.272 16.767 1.00 73.44 102 SER A N 1
ATOM 777 C CA . SER A 1 102 ? -7.500 2.830 16.942 1.00 73.44 102 SER A CA 1
ATOM 778 C C . SER A 1 102 ? -7.548 4.266 17.481 1.00 73.44 102 SER A C 1
ATOM 780 O O . SER A 1 102 ? -8.501 4.985 17.212 1.00 73.44 102 SER A O 1
ATOM 782 N N . ASN A 1 103 ? -6.521 4.696 18.222 1.00 78.25 103 ASN A N 1
ATOM 783 C CA . ASN A 1 103 ? -6.501 5.997 18.904 1.00 78.25 103 ASN A CA 1
ATOM 784 C C . ASN A 1 103 ? -5.560 7.017 18.241 1.00 78.25 103 ASN A C 1
ATOM 786 O O . ASN A 1 103 ? -5.164 7.986 18.882 1.00 78.25 103 ASN A O 1
ATOM 790 N N . HIS A 1 104 ? -5.123 6.772 17.005 1.00 81.12 104 HIS A N 1
ATOM 791 C CA . HIS A 1 104 ? -4.230 7.671 16.275 1.00 81.12 104 HIS A CA 1
ATOM 792 C C . HIS A 1 104 ? -4.856 8.049 14.930 1.00 81.12 104 HIS A C 1
ATOM 794 O O . HIS A 1 104 ? -5.476 7.193 14.297 1.00 81.12 104 HIS A O 1
ATOM 800 N N . PRO A 1 105 ? -4.674 9.296 14.454 1.00 88.56 105 PRO A N 1
ATOM 801 C CA . PRO A 1 105 ? -4.978 9.631 13.070 1.00 88.56 105 PRO A CA 1
ATOM 802 C C . PRO A 1 105 ? -4.232 8.687 12.123 1.00 88.56 105 PRO A C 1
ATOM 804 O O . PRO A 1 105 ? -3.067 8.360 12.362 1.00 88.56 105 PRO A O 1
ATOM 807 N N . PHE A 1 106 ? -4.894 8.269 11.049 1.00 92.44 106 PHE A N 1
ATOM 808 C CA . PHE A 1 106 ? -4.274 7.476 9.995 1.00 92.44 106 PHE A CA 1
ATOM 809 C C . PHE A 1 106 ? -3.953 8.352 8.782 1.00 92.44 106 PHE A C 1
ATOM 811 O O . PHE A 1 106 ? -4.645 9.331 8.501 1.00 92.44 106 PHE A O 1
ATOM 818 N N . TYR A 1 107 ? -2.915 7.972 8.040 1.00 95.25 107 TYR A N 1
ATOM 819 C CA . TYR A 1 107 ? -2.549 8.603 6.775 1.00 95.25 107 TYR A CA 1
ATOM 820 C C . TYR A 1 107 ? -2.557 7.546 5.676 1.00 95.25 107 TYR A C 1
ATOM 822 O O . TYR A 1 107 ? -1.743 6.623 5.701 1.00 95.25 107 TYR A O 1
ATOM 830 N N . ILE A 1 108 ? -3.461 7.698 4.708 1.00 96.94 108 ILE A N 1
ATOM 831 C CA . ILE A 1 108 ? -3.484 6.893 3.484 1.00 96.94 108 ILE A 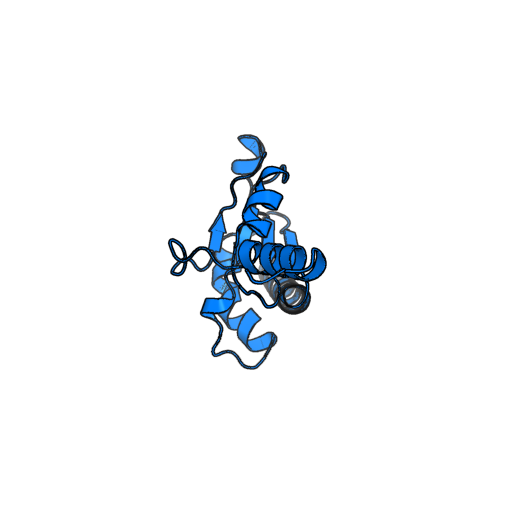CA 1
ATOM 832 C C . ILE A 1 108 ? -3.116 7.792 2.307 1.00 96.94 108 ILE A C 1
ATOM 834 O O . ILE A 1 108 ? -3.699 8.858 2.115 1.00 96.94 108 ILE A O 1
ATOM 838 N N . ILE A 1 109 ? -2.144 7.353 1.514 1.00 97.56 109 ILE A N 1
ATOM 839 C CA . ILE A 1 109 ? -1.603 8.081 0.369 1.00 97.56 109 ILE A CA 1
ATOM 840 C C . ILE A 1 109 ? -1.799 7.207 -0.866 1.00 97.56 109 ILE A C 1
ATOM 842 O O . ILE A 1 109 ? -1.120 6.198 -1.029 1.00 97.56 109 ILE A O 1
ATOM 846 N N . GLY A 1 110 ? -2.724 7.580 -1.747 1.00 97.88 110 GLY A N 1
ATOM 847 C CA . GLY A 1 110 ? -2.954 6.852 -2.994 1.00 97.88 110 GLY A CA 1
ATOM 848 C C . GLY A 1 110 ? -2.316 7.545 -4.193 1.00 97.88 110 GLY A C 1
ATOM 849 O O . GLY A 1 110 ? -2.497 8.750 -4.375 1.00 97.88 110 GLY A O 1
ATOM 850 N N . TYR A 1 111 ? -1.622 6.781 -5.035 1.00 97.56 111 TYR A N 1
ATOM 851 C CA . TYR A 1 111 ? -1.051 7.253 -6.296 1.00 97.56 111 TYR A CA 1
ATOM 852 C C . TYR A 1 111 ? -1.754 6.615 -7.496 1.00 97.56 111 TYR A C 1
ATOM 854 O O . TYR A 1 111 ? -1.890 5.396 -7.559 1.00 97.56 111 TYR A O 1
ATOM 862 N N . SER A 1 112 ? -2.140 7.424 -8.489 1.00 96.69 112 SER A N 1
ATOM 863 C CA . SER A 1 112 ? -2.757 6.940 -9.733 1.00 96.69 112 SER A CA 1
ATOM 864 C C . SER A 1 112 ? -3.972 6.035 -9.440 1.00 96.69 112 SER A C 1
ATOM 866 O O . SER A 1 112 ? -4.865 6.444 -8.701 1.00 96.69 112 SER A O 1
ATOM 868 N N . TYR A 1 113 ? -4.023 4.805 -9.963 1.00 97.19 113 TYR A N 1
ATOM 869 C CA . TYR A 1 113 ? -5.073 3.828 -9.642 1.00 97.19 113 TYR A CA 1
ATOM 870 C C . TYR A 1 113 ? -5.256 3.609 -8.127 1.00 97.19 113 TYR A C 1
ATOM 872 O O . TYR A 1 113 ? -6.388 3.534 -7.643 1.00 97.19 113 TYR A O 1
ATOM 880 N N . GLY A 1 114 ? -4.163 3.602 -7.359 1.00 98.12 114 GLY A N 1
ATOM 881 C CA . GLY A 1 114 ? -4.187 3.470 -5.904 1.00 98.12 114 GLY A CA 1
ATOM 882 C C . GLY A 1 114 ? -4.956 4.576 -5.188 1.00 98.12 114 GLY A C 1
ATOM 883 O O . GLY A 1 114 ? -5.417 4.360 -4.071 1.00 98.12 114 GLY A O 1
ATOM 884 N N . SER A 1 115 ? -5.170 5.738 -5.818 1.00 98.56 115 SER A N 1
ATOM 885 C CA . SER A 1 115 ? -6.018 6.802 -5.267 1.00 98.56 115 SER A CA 1
ATOM 886 C C . SER A 1 115 ? -7.476 6.362 -5.107 1.00 98.56 115 SER A C 1
ATOM 888 O O . SER A 1 115 ? -8.104 6.715 -4.112 1.00 98.56 115 SER A O 1
ATOM 890 N N . PHE A 1 116 ? -8.013 5.545 -6.019 1.00 98.44 116 PHE A N 1
ATOM 891 C CA . PHE A 1 116 ? -9.384 5.038 -5.891 1.00 98.44 116 PHE A CA 1
ATOM 892 C C . PHE A 1 116 ? -9.518 4.052 -4.728 1.00 98.44 116 PHE A C 1
ATOM 894 O O . PHE A 1 116 ? -10.458 4.147 -3.939 1.00 98.44 116 PHE A O 1
ATOM 901 N N . VAL A 1 117 ? -8.547 3.145 -4.590 1.00 98.44 117 VAL A N 1
ATOM 902 C CA . VAL A 1 117 ? -8.491 2.187 -3.476 1.00 98.44 117 VAL A CA 1
ATOM 903 C C . VAL A 1 117 ? -8.311 2.927 -2.145 1.00 98.44 117 VAL A C 1
ATOM 905 O O . VAL A 1 117 ? -8.994 2.616 -1.174 1.00 98.44 117 VAL A O 1
ATOM 908 N N . ALA A 1 118 ? -7.459 3.956 -2.110 1.00 98.44 118 ALA A N 1
ATOM 909 C CA . ALA A 1 118 ? -7.218 4.782 -0.927 1.00 98.44 118 ALA A CA 1
ATOM 910 C C . ALA A 1 118 ? -8.487 5.472 -0.421 1.00 98.44 118 ALA A C 1
ATOM 912 O O . ALA A 1 118 ? -8.771 5.425 0.773 1.00 98.44 118 ALA A O 1
ATOM 913 N N . ILE A 1 119 ? -9.262 6.079 -1.325 1.00 98.38 119 ILE A N 1
ATOM 914 C CA . ILE A 1 119 ? -10.526 6.739 -0.977 1.00 98.38 119 ILE A CA 1
ATOM 915 C C . ILE A 1 119 ? -11.530 5.721 -0.422 1.00 98.38 119 ILE A C 1
ATOM 917 O O . ILE A 1 119 ? -12.169 5.984 0.596 1.00 98.38 119 ILE A O 1
ATOM 921 N N . ALA A 1 120 ? -11.647 4.549 -1.055 1.00 98.25 120 ALA A N 1
ATOM 922 C CA . ALA A 1 120 ? -12.546 3.495 -0.591 1.00 98.25 120 ALA A CA 1
ATOM 923 C C . ALA A 1 120 ? -12.164 2.989 0.812 1.00 98.25 120 ALA A C 1
ATOM 925 O O . ALA A 1 120 ? -13.021 2.897 1.689 1.00 98.25 120 ALA A O 1
ATOM 926 N N . LEU A 1 121 ? -10.875 2.733 1.052 1.00 97.88 121 LEU A N 1
ATOM 927 C CA . LEU A 1 121 ? -10.370 2.318 2.361 1.00 97.88 121 LEU A CA 1
ATOM 928 C C . LEU A 1 121 ? -10.565 3.390 3.435 1.00 97.88 121 LEU A C 1
ATOM 930 O O . LEU A 1 121 ? -10.982 3.061 4.543 1.00 97.88 121 LEU A O 1
ATOM 934 N N . ALA A 1 122 ? -10.301 4.661 3.118 1.00 96.62 122 ALA A N 1
ATOM 935 C CA . ALA A 1 122 ? -10.511 5.765 4.052 1.00 96.62 122 ALA A CA 1
ATOM 936 C C . ALA A 1 122 ? -11.975 5.823 4.517 1.00 96.62 122 ALA A C 1
ATOM 938 O O . ALA A 1 122 ? -12.227 5.851 5.720 1.00 96.62 122 ALA A O 1
ATOM 939 N N . ALA A 1 123 ? -12.933 5.709 3.590 1.00 96.25 123 ALA A N 1
ATOM 940 C CA . ALA A 1 123 ? -14.356 5.677 3.925 1.00 96.25 123 ALA A CA 1
ATOM 941 C C . ALA A 1 123 ? -14.726 4.492 4.844 1.00 96.25 123 ALA A C 1
ATO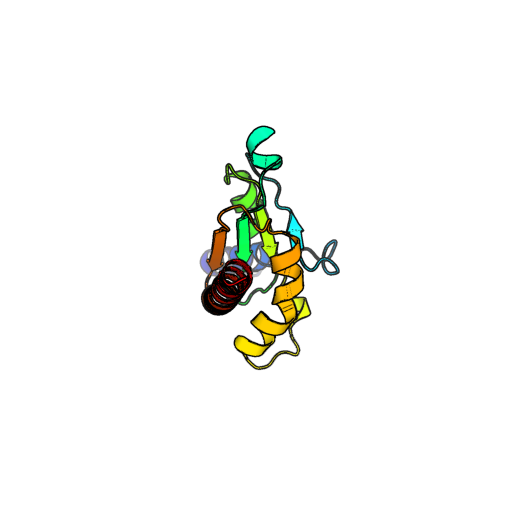M 943 O O . ALA A 1 123 ? -15.526 4.637 5.770 1.00 96.25 123 ALA A O 1
ATOM 944 N N . MET A 1 124 ? -14.133 3.312 4.622 1.00 95.94 124 MET A N 1
ATOM 945 C CA . MET A 1 124 ? -14.351 2.136 5.475 1.00 95.94 124 MET A CA 1
ATOM 946 C C . MET A 1 124 ? -13.759 2.316 6.884 1.00 95.94 124 MET A C 1
ATOM 948 O O . MET A 1 124 ? -14.389 1.937 7.878 1.00 95.94 124 MET A O 1
ATOM 952 N N . LEU A 1 125 ? -12.567 2.914 6.986 1.00 93.69 125 LEU A N 1
ATOM 953 C CA . LEU A 1 125 ? -11.909 3.202 8.264 1.00 93.69 125 LEU A CA 1
ATOM 954 C C . LEU A 1 125 ? -12.697 4.230 9.084 1.00 93.69 125 LEU A C 1
ATOM 956 O O . LEU A 1 125 ? -12.947 4.000 10.267 1.00 93.69 125 LEU A O 1
ATOM 960 N N . GLU A 1 126 ? -13.141 5.322 8.459 1.00 92.25 126 GLU A N 1
ATOM 961 C CA . GLU A 1 126 ? -13.950 6.367 9.105 1.00 92.25 126 GLU A CA 1
ATOM 962 C C . GLU A 1 126 ? -15.280 5.819 9.632 1.00 92.25 126 GLU A C 1
ATOM 964 O O . GLU A 1 126 ? -15.683 6.115 10.763 1.00 92.25 126 GLU A O 1
ATOM 969 N N . LYS A 1 127 ? -15.942 4.957 8.849 1.00 91.38 127 LYS A N 1
ATOM 970 C CA . LYS A 1 127 ? -17.173 4.284 9.275 1.00 91.38 127 LYS A CA 1
ATOM 971 C C . LYS A 1 127 ? -16.941 3.417 10.516 1.00 91.38 127 LYS A C 1
ATOM 973 O O . LYS A 1 127 ? -17.677 3.540 11.491 1.00 91.38 127 LYS A O 1
ATOM 978 N N . THR A 1 128 ? -15.885 2.605 10.510 1.00 85.81 128 THR A N 1
ATOM 979 C CA . THR A 1 128 ? -15.547 1.715 11.636 1.00 85.81 128 THR A CA 1
ATOM 980 C C . THR A 1 128 ? -15.203 2.509 12.902 1.00 85.81 128 THR A C 1
ATOM 982 O O . THR A 1 128 ? -15.609 2.139 14.002 1.00 85.81 128 THR A O 1
ATOM 985 N N . ALA A 1 129 ? -14.484 3.627 12.761 1.00 78.12 129 ALA A N 1
ATOM 986 C CA . ALA A 1 129 ? -14.171 4.512 13.882 1.00 78.12 129 ALA A CA 1
ATOM 987 C C . ALA A 1 129 ? -15.432 5.164 14.479 1.00 78.12 129 ALA A C 1
ATOM 989 O O . ALA A 1 129 ? -15.536 5.321 15.694 1.00 78.12 129 ALA A O 1
ATOM 990 N N . THR A 1 130 ? -16.410 5.512 13.638 1.00 68.38 130 THR A N 1
ATOM 991 C CA . THR A 1 130 ? -17.696 6.076 14.082 1.00 68.38 130 THR A CA 1
ATOM 992 C C . THR A 1 130 ? -18.526 5.047 14.856 1.00 68.38 130 THR A C 1
ATOM 994 O O . THR A 1 130 ? -19.076 5.361 15.911 1.00 68.38 130 THR A O 1
ATOM 997 N N . GLU A 1 131 ? -18.576 3.803 14.375 1.00 71.38 131 GLU A N 1
ATOM 998 C CA . GLU A 1 131 ? -19.279 2.699 15.043 1.00 71.38 131 GLU A CA 1
ATOM 999 C C . GLU A 1 131 ? -18.664 2.369 16.414 1.00 71.38 131 GLU A C 1
ATOM 1001 O O . GLU A 1 131 ? -19.397 2.157 17.377 1.00 71.38 131 GLU A O 1
ATOM 1006 N N . ALA A 1 132 ? -17.332 2.404 16.541 1.00 62.41 132 ALA A N 1
ATOM 1007 C CA . ALA A 1 132 ? -16.640 2.149 17.808 1.00 62.41 132 ALA A CA 1
ATOM 1008 C C . ALA A 1 132 ? -16.905 3.214 18.891 1.00 62.41 132 ALA A C 1
ATOM 1010 O O . ALA A 1 132 ? -16.905 2.885 20.071 1.00 62.41 132 ALA A O 1
ATOM 1011 N N . ASN A 1 133 ? -17.151 4.470 18.501 1.00 60.41 133 ASN A N 1
ATOM 1012 C CA . ASN A 1 133 ? -17.434 5.578 19.426 1.00 60.41 133 ASN A CA 1
ATOM 1013 C C . ASN A 1 133 ? -18.924 5.703 19.806 1.00 60.41 133 ASN A C 1
ATOM 1015 O O . ASN A 1 133 ? -19.293 6.620 20.537 1.00 60.41 133 ASN A O 1
ATOM 1019 N N . SER A 1 134 ? -19.786 4.835 19.268 1.00 57.19 134 SER A N 1
ATOM 1020 C CA . SER A 1 134 ? -21.241 4.862 19.486 1.00 57.19 134 SER A CA 1
ATOM 1021 C C . SER A 1 134 ? -21.713 3.938 20.625 1.00 57.19 134 SER A C 1
ATOM 1023 O O . SER A 1 134 ? -22.920 3.802 20.832 1.00 57.19 134 SER A O 1
ATOM 1025 N N . TYR A 1 135 ? -20.778 3.318 21.352 1.00 44.62 135 TYR A N 1
ATOM 1026 C CA . TYR A 1 135 ? -20.989 2.447 22.518 1.00 44.62 135 TYR A CA 1
ATOM 1027 C C . TYR A 1 135 ? -20.240 2.989 23.739 1.00 44.62 135 TYR A C 1
ATOM 1029 O O . TYR A 1 135 ? -20.696 2.695 24.867 1.00 44.62 135 TYR A O 1
#

Sequence (135 aa):
MIFVSDSNLLGMQILIRNLGDETRCNEIMIPLKTSADATKLSMPPNIIIPGLEGTAGQAWYNIGTSINNNTNILQLHRFGECTTVKEVAEACFEHVKAELKSNHPFYIIGYSYGSFVAIALAAMLEKTATEANSY

Foldseek 3Di:
DDDDPPVNVVVVVVVQQLAADPVCLVDQKAWAQALADPVQLPAQAAEEEEAPSQHHGNVNNVVRHHHHHGHIYGRQVVVVVDPDLLSSLVVCQVVSVVSHDLPDDYHYHYDHNRVSNSVNSVVVSVVVNVVVVVD

InterPro domains:
  IPR001031 Thioesterase [PF00975] (49-128)
  IPR029058 Alpha/Beta hydrolase fold [G3DSA:3.40.50.1820] (24-134)
  IPR029058 Alpha/Beta hydrolase fold [SSF53474] (16-128)

Organism: Ceratitis capitata (NCBI:txid7213)

pLDDT: mean 91.38, std 11.03, range [40.72, 98.56]

Radius of gyration: 16.87 Å; chains: 1; bounding box: 46×24×56 Å

Secondary structure (DSSP, 8-state):
-----HHHHHHHHHHHHHSB-GGGTT-SEEE------HHHHTSPPEEEE--TT-S-BHHHHHHHTT--S-EEEE-GGGGTT--SHHHHHHHHHHHHHHHS-TTS---EEE-TTHHHHHHHHHHHHHHHHHHHTT-